Protein AF-A0A383ABH2-F1 (afdb_monomer_lite)

InterPro domains:
  IPR006121 Heavy metal-associated domain, HMA [PF00403] (5-53)
  IPR006121 Heavy metal-associated domain, HMA [PS50846] (1-69)
  IPR006121 Heavy metal-associated domain, HMA [cd00371] (5-62)
  IPR017969 Heavy-metal-associated, conserved site [PS01047] (7-36)
  IPR036163 Heavy metal-associated domain superfamily [SSF55008] (2-62)

Organism: NCBI:txid408172

Sequence (89 aa):
MQAIYKVEGMTCQGCADNIQSGLNNQSFVTKANVSLQESKLTIEADSGIDINSLNSIVTTLGNYKLRPNTTNILSEIINYFTSKKPIVI

Radius of gyration: 17.14 Å; chains: 1; bounding box: 28×44×49 Å

pLDDT: mean 84.85, std 13.09, range [51.97, 95.62]

Structure (mmCIF, N/CA/C/O backbone):
data_AF-A0A383ABH2-F1
#
_entry.id   AF-A0A383ABH2-F1
#
loop_
_atom_site.group_PDB
_atom_site.id
_atom_site.type_symbol
_atom_site.label_atom_id
_atom_site.label_alt_id
_atom_site.label_comp_id
_atom_site.label_asym_id
_atom_site.label_entity_id
_atom_site.label_seq_id
_atom_site.pdbx_PDB_ins_code
_atom_site.Cartn_x
_atom_site.Cartn_y
_atom_site.Cartn_z
_atom_site.occupancy
_atom_site.B_iso_or_equiv
_atom_site.auth_seq_id
_atom_site.auth_comp_id
_atom_site.auth_asym_id
_atom_site.auth_atom_id
_atom_site.pdbx_PDB_model_num
ATOM 1 N N . MET A 1 1 ? 0.274 -11.563 -10.918 1.00 84.75 1 MET A N 1
ATOM 2 C CA . MET A 1 1 ? 1.107 -11.897 -9.736 1.00 84.75 1 MET A CA 1
ATOM 3 C C . MET A 1 1 ? 0.519 -11.217 -8.510 1.00 84.75 1 MET A C 1
ATOM 5 O O . MET A 1 1 ? 0.015 -10.113 -8.654 1.00 84.75 1 MET A O 1
ATOM 9 N N . GLN A 1 2 ? 0.569 -11.848 -7.334 1.00 89.81 2 GLN A N 1
ATOM 10 C CA . GLN A 1 2 ? 0.058 -11.273 -6.082 1.00 89.81 2 GLN A CA 1
ATOM 11 C C . GLN A 1 2 ? 1.200 -11.108 -5.074 1.00 89.81 2 GLN A C 1
ATOM 13 O O . GLN A 1 2 ? 1.969 -12.044 -4.856 1.00 89.81 2 GLN A O 1
ATOM 18 N N . ALA A 1 3 ? 1.298 -9.938 -4.448 1.00 90.88 3 ALA A N 1
ATOM 19 C CA . ALA A 1 3 ? 2.271 -9.630 -3.409 1.00 90.88 3 ALA A CA 1
ATOM 20 C C . ALA A 1 3 ? 1.583 -9.043 -2.173 1.00 90.88 3 ALA A C 1
ATOM 22 O O . ALA A 1 3 ? 0.555 -8.370 -2.268 1.00 90.88 3 ALA A O 1
ATOM 23 N N . ILE A 1 4 ? 2.159 -9.313 -1.002 1.00 92.50 4 ILE A N 1
ATOM 24 C CA . ILE A 1 4 ? 1.630 -8.869 0.286 1.00 92.50 4 ILE A CA 1
ATOM 25 C C . ILE A 1 4 ? 2.701 -8.055 1.008 1.00 92.50 4 ILE A C 1
ATOM 27 O O . ILE A 1 4 ? 3.840 -8.500 1.170 1.00 92.50 4 ILE A O 1
ATOM 31 N N . TYR A 1 5 ? 2.307 -6.883 1.491 1.00 93.12 5 TYR A N 1
ATOM 32 C CA . TYR A 1 5 ? 3.153 -5.951 2.221 1.00 93.12 5 TYR A CA 1
ATOM 33 C C . TYR A 1 5 ? 2.489 -5.556 3.537 1.00 93.12 5 TYR A C 1
ATOM 35 O O . TYR A 1 5 ? 1.265 -5.493 3.642 1.00 93.12 5 TYR A O 1
ATOM 43 N N . LYS A 1 6 ? 3.301 -5.268 4.550 1.00 93.06 6 LYS A N 1
ATOM 44 C CA . LYS A 1 6 ? 2.846 -4.617 5.777 1.00 93.06 6 LYS A CA 1
ATOM 45 C C . LYS A 1 6 ? 2.959 -3.108 5.596 1.00 93.06 6 LYS A C 1
ATOM 47 O O . LYS A 1 6 ? 3.977 -2.633 5.093 1.00 93.06 6 LYS A O 1
ATOM 52 N N . VAL A 1 7 ? 1.935 -2.369 6.003 1.00 92.81 7 VAL A N 1
ATOM 53 C CA . VAL A 1 7 ? 1.918 -0.906 5.895 1.00 92.81 7 VAL A CA 1
ATOM 54 C C . VAL A 1 7 ? 2.129 -0.298 7.277 1.00 92.81 7 VAL A C 1
ATOM 56 O O . VAL A 1 7 ? 1.396 -0.595 8.217 1.00 92.81 7 VAL A O 1
ATOM 59 N N . GLU A 1 8 ? 3.133 0.559 7.403 1.00 91.75 8 GLU A N 1
ATOM 60 C CA . GLU A 1 8 ? 3.421 1.330 8.610 1.00 91.75 8 GLU A CA 1
ATOM 61 C C . GLU A 1 8 ? 2.858 2.754 8.473 1.00 91.75 8 GLU A C 1
ATOM 63 O O . GLU A 1 8 ? 2.951 3.372 7.410 1.00 91.75 8 GLU A O 1
ATOM 68 N N . GLY A 1 9 ? 2.291 3.283 9.562 1.00 87.81 9 GLY A N 1
ATOM 69 C CA . GLY A 1 9 ? 1.808 4.668 9.643 1.00 87.81 9 GLY A CA 1
ATOM 70 C C . GLY A 1 9 ? 0.328 4.884 9.305 1.00 87.81 9 GLY A C 1
ATOM 71 O O . GLY A 1 9 ? -0.153 6.006 9.436 1.00 87.81 9 GLY A O 1
ATOM 72 N N . MET A 1 10 ? -0.424 3.848 8.916 1.00 89.69 10 MET A N 1
ATOM 73 C CA . MET A 1 10 ? -1.883 3.959 8.776 1.00 89.69 10 MET A CA 1
ATOM 74 C C . MET A 1 10 ? -2.552 3.974 10.150 1.00 89.69 10 MET A C 1
ATOM 76 O O . MET A 1 10 ? -2.454 3.008 10.902 1.00 89.69 10 MET A O 1
ATOM 80 N N . THR A 1 11 ? -3.256 5.058 10.465 1.00 88.44 11 THR A N 1
ATOM 81 C CA . THR A 1 11 ? -3.949 5.237 11.753 1.00 88.44 11 THR A CA 1
ATOM 82 C C . THR A 1 11 ? -5.457 5.423 11.605 1.00 88.44 11 THR A C 1
ATOM 84 O O . THR A 1 11 ? -6.171 5.464 12.603 1.00 88.44 11 THR A O 1
ATOM 87 N N . CYS A 1 12 ? -5.958 5.539 10.372 1.00 90.81 12 CYS A N 1
ATOM 88 C CA . CYS A 1 12 ? -7.352 5.852 10.091 1.00 90.81 12 CYS A CA 1
ATOM 89 C C . CYS A 1 12 ? -7.873 5.094 8.863 1.00 90.81 12 CYS A C 1
ATOM 91 O O . CYS A 1 12 ? -7.105 4.800 7.947 1.00 90.81 12 CYS A O 1
ATOM 93 N N . GLN A 1 13 ? -9.178 4.800 8.815 1.00 91.50 13 GLN A N 1
ATOM 94 C CA . GLN A 1 13 ? -9.773 4.091 7.672 1.00 91.50 13 GLN A CA 1
ATOM 95 C C . GLN A 1 13 ? -9.656 4.908 6.380 1.00 91.50 13 GLN A C 1
ATOM 97 O O . GLN A 1 13 ? -9.205 4.382 5.372 1.00 91.50 13 GLN A O 1
ATOM 102 N N . GLY A 1 14 ? -9.907 6.221 6.434 1.00 93.19 14 GLY A N 1
ATOM 103 C CA . GLY A 1 14 ? -9.724 7.091 5.266 1.00 93.19 14 GLY A CA 1
ATOM 104 C C . GLY A 1 14 ? -8.281 7.116 4.737 1.00 93.19 14 GLY A C 1
ATOM 105 O O . GLY A 1 14 ? -8.058 7.278 3.543 1.00 93.19 14 GLY A O 1
ATOM 106 N N . CYS A 1 15 ? -7.293 6.889 5.605 1.00 92.19 15 CYS A N 1
ATOM 107 C CA . CYS A 1 15 ? -5.883 6.782 5.244 1.00 92.19 15 CYS A CA 1
ATOM 108 C C . CYS A 1 15 ? -5.641 5.495 4.439 1.00 92.19 15 CYS A C 1
ATOM 110 O O . CYS A 1 15 ? -4.970 5.520 3.408 1.00 92.19 15 CYS A O 1
ATOM 112 N N . ALA A 1 16 ? -6.226 4.380 4.891 1.00 94.00 16 ALA A N 1
ATOM 113 C CA . ALA A 1 16 ? -6.190 3.106 4.181 1.00 94.00 16 ALA A CA 1
ATOM 114 C C . ALA A 1 16 ? -6.894 3.200 2.817 1.00 94.00 16 ALA A C 1
ATOM 116 O O . ALA A 1 16 ? -6.332 2.769 1.810 1.00 94.00 16 ALA A O 1
ATOM 117 N N . ASP A 1 17 ? -8.065 3.837 2.767 1.00 94.62 17 ASP A N 1
ATOM 118 C CA . ASP A 1 17 ? -8.841 4.017 1.536 1.00 94.62 17 ASP A CA 1
ATOM 119 C C . ASP A 1 17 ? -8.097 4.900 0.517 1.00 94.62 17 ASP A C 1
ATOM 121 O O . ASP A 1 17 ? -8.101 4.610 -0.684 1.00 94.62 17 ASP A O 1
ATOM 125 N N . ASN A 1 18 ? -7.402 5.945 0.986 1.00 94.38 18 ASN A N 1
ATOM 126 C CA . ASN A 1 18 ? -6.569 6.809 0.147 1.00 94.38 18 ASN A CA 1
ATOM 127 C C . ASN A 1 18 ? -5.395 6.036 -0.474 1.00 94.38 18 ASN A C 1
ATOM 129 O O . ASN A 1 18 ? -5.166 6.113 -1.681 1.00 94.38 18 ASN A O 1
ATOM 133 N N . ILE A 1 19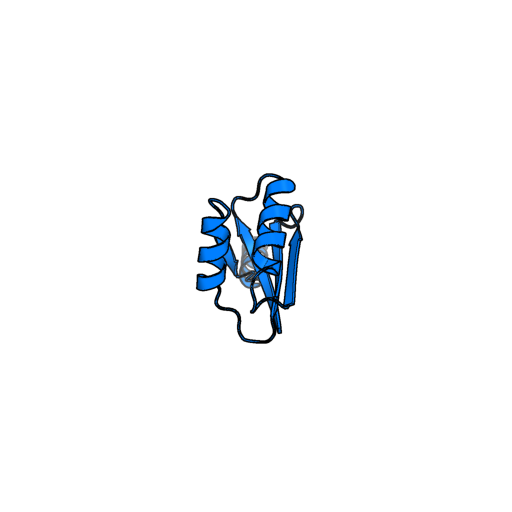 ? -4.685 5.232 0.328 1.00 94.62 19 ILE A N 1
ATOM 134 C CA . ILE A 1 19 ? -3.600 4.370 -0.164 1.00 94.62 19 ILE A CA 1
ATOM 135 C C . ILE A 1 19 ? -4.137 3.357 -1.177 1.00 94.62 19 ILE A C 1
ATOM 137 O O . ILE A 1 19 ? -3.566 3.204 -2.257 1.00 94.62 19 ILE A O 1
ATOM 141 N N . GLN A 1 20 ? -5.250 2.691 -0.859 1.00 95.31 20 GLN A N 1
ATOM 142 C CA . GLN A 1 20 ? -5.876 1.713 -1.744 1.00 95.31 20 GLN A CA 1
ATOM 143 C C . GLN A 1 20 ? -6.246 2.336 -3.095 1.00 95.31 20 GLN A C 1
ATOM 145 O O . GLN A 1 20 ? -5.950 1.766 -4.144 1.00 95.31 20 GLN A O 1
ATOM 150 N N . SER A 1 21 ? -6.870 3.512 -3.081 1.00 94.75 21 SER A N 1
ATOM 151 C CA . SER A 1 21 ? -7.292 4.207 -4.300 1.00 94.75 21 SER A CA 1
ATOM 152 C C . SER A 1 21 ? -6.095 4.700 -5.116 1.00 94.7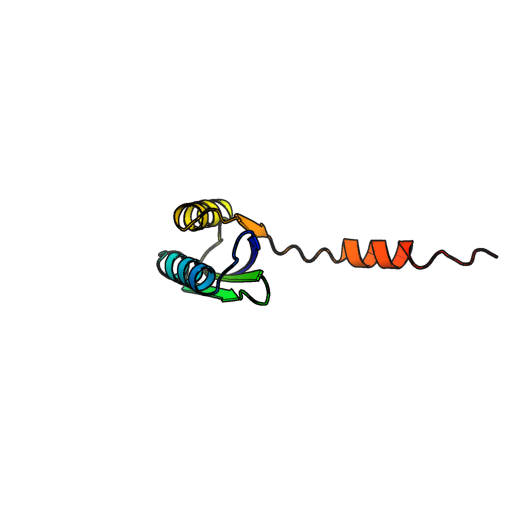5 21 SER A C 1
ATOM 154 O O . SER A 1 21 ? -6.045 4.493 -6.326 1.00 94.75 21 SER A O 1
ATOM 156 N N . GLY A 1 22 ? -5.083 5.282 -4.465 1.00 94.12 22 GLY A N 1
ATOM 157 C CA . GLY A 1 22 ? -3.875 5.765 -5.139 1.00 94.12 22 GLY A CA 1
ATOM 158 C C . GLY A 1 22 ? -3.058 4.656 -5.810 1.00 94.12 22 GLY A C 1
ATOM 159 O O . GLY A 1 22 ? -2.477 4.884 -6.873 1.00 94.12 22 GLY A O 1
ATOM 160 N N . LEU A 1 23 ? -3.057 3.451 -5.230 1.00 93.81 23 LEU A N 1
ATOM 161 C CA . LEU A 1 23 ? -2.419 2.271 -5.814 1.00 93.81 23 LEU A CA 1
ATOM 162 C C . LEU A 1 23 ? -3.250 1.642 -6.937 1.00 93.81 23 LEU A C 1
ATOM 164 O O . LEU A 1 23 ? -2.676 1.273 -7.954 1.00 93.81 23 LEU A O 1
ATOM 168 N N . ASN A 1 24 ? -4.577 1.566 -6.800 1.00 94.56 24 ASN A N 1
ATOM 169 C CA . ASN A 1 24 ? -5.459 1.083 -7.874 1.00 94.56 24 ASN A CA 1
ATOM 170 C C . ASN A 1 24 ? -5.407 1.963 -9.135 1.00 94.56 24 ASN A C 1
ATOM 172 O O . ASN A 1 24 ? -5.677 1.482 -10.227 1.00 94.56 24 ASN A O 1
ATOM 176 N N . ASN A 1 25 ? -5.043 3.240 -8.997 1.00 93.88 25 ASN A N 1
ATOM 177 C CA . ASN A 1 25 ? -4.879 4.156 -10.128 1.00 93.88 25 ASN A CA 1
ATOM 178 C C . ASN A 1 25 ? -3.555 3.968 -10.894 1.00 93.88 25 ASN A C 1
ATOM 180 O O . ASN A 1 25 ? -3.329 4.650 -11.894 1.00 93.88 25 ASN A O 1
ATOM 184 N N . GLN A 1 26 ? -2.653 3.100 -10.429 1.00 92.44 26 GLN A N 1
ATOM 185 C CA . GLN A 1 26 ? -1.379 2.857 -11.103 1.00 92.44 26 GLN A CA 1
ATOM 186 C C . GLN A 1 26 ? -1.559 1.872 -12.255 1.00 92.44 26 GLN A C 1
ATOM 188 O O . GLN A 1 26 ? -2.123 0.799 -12.079 1.00 92.44 26 GLN A O 1
ATOM 193 N N . SER A 1 27 ? -0.999 2.190 -13.422 1.00 89.94 27 SER A N 1
ATOM 194 C CA . SER A 1 27 ? -1.149 1.378 -14.640 1.00 89.94 27 SER A CA 1
ATOM 195 C C . SER A 1 27 ? -0.578 -0.038 -14.539 1.00 89.94 27 SER A C 1
ATOM 197 O O . SER A 1 27 ? -0.981 -0.912 -15.297 1.00 89.94 27 SER A O 1
ATOM 199 N N . PHE A 1 28 ? 0.363 -0.269 -13.624 1.00 89.94 28 PHE A N 1
ATOM 200 C CA . PHE A 1 28 ? 0.972 -1.579 -13.386 1.00 89.94 28 PHE A CA 1
ATOM 201 C C . PHE A 1 28 ? 0.261 -2.386 -12.286 1.00 89.94 28 PHE A C 1
ATOM 203 O O . PHE A 1 28 ? 0.668 -3.511 -12.003 1.00 89.94 28 PHE A O 1
ATOM 210 N N . VAL A 1 29 ? -0.768 -1.824 -11.641 1.00 93.00 29 VAL A N 1
ATOM 211 C CA . VAL A 1 29 ? -1.549 -2.475 -10.583 1.00 93.00 29 VAL A CA 1
ATOM 212 C C . VAL A 1 29 ? -2.905 -2.875 -11.147 1.00 93.00 29 VAL A C 1
ATOM 214 O O . VAL A 1 29 ? -3.704 -2.036 -11.542 1.00 93.00 29 VAL A O 1
ATOM 217 N N . THR A 1 30 ? -3.190 -4.172 -11.134 1.00 94.44 30 THR A N 1
ATOM 218 C CA . THR A 1 30 ? -4.494 -4.722 -11.519 1.00 94.44 30 THR A CA 1
ATOM 219 C C . THR A 1 30 ? -5.506 -4.535 -10.390 1.00 94.44 30 THR A C 1
ATOM 221 O O . THR A 1 30 ? -6.679 -4.252 -10.631 1.00 94.44 30 THR A O 1
ATOM 224 N N . LYS A 1 31 ? -5.060 -4.717 -9.139 1.00 94.75 31 LYS A N 1
ATOM 225 C CA . LYS A 1 31 ? -5.900 -4.571 -7.948 1.00 94.75 31 LYS A CA 1
ATOM 226 C C . LYS A 1 31 ? -5.059 -4.322 -6.702 1.00 94.75 31 LYS A C 1
ATOM 228 O O . LYS A 1 31 ? -4.091 -5.026 -6.448 1.00 94.75 31 LYS A O 1
ATOM 233 N N . ALA A 1 32 ? -5.471 -3.376 -5.873 1.00 95.31 32 ALA A N 1
ATOM 234 C CA . ALA A 1 32 ? -4.922 -3.125 -4.549 1.00 95.31 32 ALA A CA 1
ATOM 235 C C . ALA A 1 32 ? -6.034 -3.216 -3.501 1.00 95.31 32 ALA A C 1
ATOM 237 O O . ALA A 1 32 ? -7.122 -2.663 -3.681 1.00 95.31 32 ALA A O 1
ATOM 238 N N . ASN A 1 33 ? -5.746 -3.903 -2.398 1.00 95.62 33 ASN A N 1
ATOM 239 C CA . ASN A 1 33 ? -6.620 -4.012 -1.235 1.00 95.62 33 ASN A CA 1
ATOM 240 C C . ASN A 1 33 ? -5.818 -3.731 0.039 1.00 95.62 33 ASN A C 1
ATOM 242 O O . ASN A 1 33 ? -4.779 -4.357 0.269 1.00 95.62 33 ASN A O 1
ATOM 246 N N . VAL A 1 34 ? -6.303 -2.801 0.856 1.00 94.94 34 VAL A N 1
ATOM 247 C CA . VAL A 1 34 ? -5.698 -2.426 2.133 1.00 94.94 34 VAL A CA 1
ATOM 248 C C . VAL A 1 34 ? -6.635 -2.806 3.274 1.00 94.94 34 VAL A C 1
ATOM 250 O O . VAL A 1 34 ? -7.774 -2.357 3.339 1.00 94.94 34 VAL A O 1
ATOM 253 N N . SER A 1 35 ? -6.123 -3.577 4.230 1.00 93.00 35 SER A N 1
ATOM 254 C CA . SER A 1 35 ? -6.803 -3.868 5.489 1.00 93.00 35 SER A CA 1
ATOM 255 C C . SER A 1 35 ? -6.144 -3.090 6.622 1.00 93.00 35 SER A C 1
ATOM 257 O O . SER A 1 35 ? -4.977 -3.322 6.953 1.00 93.00 35 SER A O 1
ATOM 259 N N . LEU A 1 36 ? -6.902 -2.184 7.247 1.00 91.75 36 LEU A N 1
ATOM 260 C CA . LEU A 1 36 ? -6.457 -1.477 8.448 1.00 91.75 36 LEU A CA 1
ATOM 261 C C . LEU A 1 36 ? -6.346 -2.438 9.639 1.00 91.75 36 LEU A C 1
ATOM 263 O O . LEU A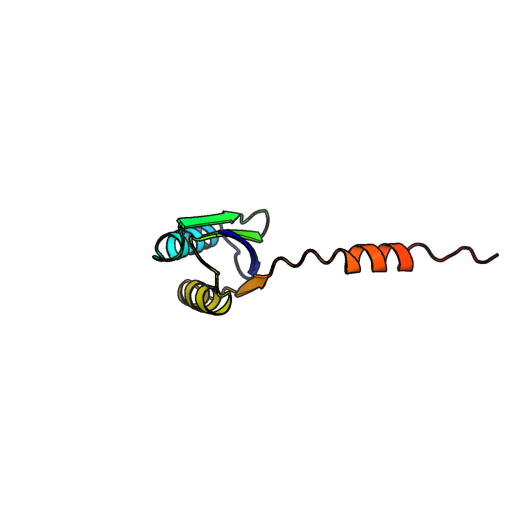 1 36 ? -5.382 -2.365 10.397 1.00 91.75 36 LEU A O 1
ATOM 267 N N . GLN A 1 37 ? -7.292 -3.373 9.764 1.00 90.88 37 GLN A N 1
ATOM 268 C CA . GLN A 1 37 ? -7.344 -4.348 10.857 1.00 90.88 37 GLN A CA 1
ATOM 269 C C . GLN A 1 37 ? -6.109 -5.257 10.859 1.00 90.88 37 GLN A C 1
ATOM 271 O O . GLN A 1 37 ? -5.534 -5.505 11.914 1.00 90.88 37 GLN A O 1
ATOM 276 N N . GLU A 1 38 ? -5.666 -5.708 9.681 1.00 89.81 38 GLU A N 1
ATOM 277 C CA . GLU A 1 38 ? -4.454 -6.527 9.536 1.00 89.81 38 GLU A CA 1
ATOM 278 C C . GLU A 1 38 ? -3.176 -5.694 9.334 1.00 89.81 38 GLU A C 1
ATOM 280 O O . GLU A 1 38 ? -2.078 -6.250 9.295 1.00 89.81 38 GLU A O 1
ATOM 285 N N . SER A 1 39 ? -3.291 -4.367 9.180 1.00 91.25 39 SER A N 1
ATOM 286 C CA . SER A 1 39 ? -2.184 -3.482 8.773 1.00 91.25 39 SER A CA 1
ATOM 287 C C . SER A 1 39 ? -1.449 -3.992 7.522 1.00 91.25 39 SER A C 1
ATOM 289 O O . SER A 1 39 ? -0.216 -3.964 7.428 1.00 91.25 39 SER A O 1
ATOM 291 N N . LYS A 1 40 ? -2.222 -4.499 6.559 1.00 92.81 40 LYS A N 1
ATOM 292 C CA . LYS A 1 40 ? -1.729 -5.280 5.423 1.00 92.81 40 LYS A CA 1
ATOM 293 C C . LYS A 1 40 ? -2.254 -4.733 4.105 1.00 92.81 40 LYS A C 1
ATOM 295 O O . LYS A 1 40 ? -3.418 -4.367 3.988 1.00 92.81 40 LYS A O 1
ATOM 300 N N . LEU A 1 41 ? -1.385 -4.730 3.104 1.00 94.31 41 LEU A N 1
ATOM 301 C CA . LEU A 1 41 ? -1.659 -4.354 1.726 1.00 94.31 41 LEU A CA 1
ATOM 302 C C . LEU A 1 41 ? -1.437 -5.573 0.833 1.00 94.31 41 LEU A C 1
ATOM 304 O O . LEU A 1 41 ? -0.375 -6.191 0.864 1.00 94.31 41 LEU A O 1
ATOM 308 N N . THR A 1 42 ? -2.440 -5.901 0.032 1.00 94.44 42 THR A N 1
ATOM 309 C CA . THR A 1 42 ? -2.376 -6.943 -0.992 1.00 94.44 42 THR A CA 1
ATOM 310 C C . THR A 1 42 ? -2.456 -6.277 -2.355 1.00 94.44 42 THR A C 1
ATOM 312 O O . THR A 1 42 ? -3.390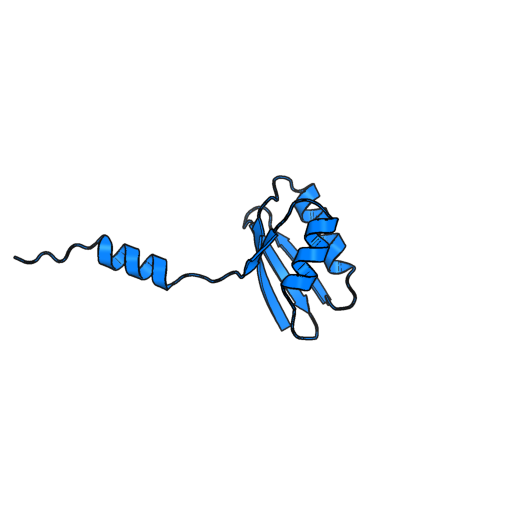 -5.518 -2.607 1.00 94.44 42 THR A O 1
ATOM 315 N N . ILE A 1 43 ? -1.477 -6.544 -3.217 1.00 94.00 43 ILE A N 1
ATOM 316 C CA . ILE A 1 43 ? -1.410 -6.005 -4.577 1.00 94.00 43 ILE A CA 1
ATOM 317 C C . ILE A 1 43 ? -1.390 -7.158 -5.568 1.00 94.00 43 ILE A C 1
ATOM 319 O O . ILE A 1 43 ? -0.601 -8.092 -5.432 1.00 94.00 43 ILE A O 1
ATOM 323 N N . GLU A 1 44 ? -2.229 -7.050 -6.584 1.00 93.56 44 GLU A N 1
ATOM 324 C CA . GLU A 1 44 ? -2.219 -7.854 -7.793 1.00 93.56 44 GLU A CA 1
ATOM 325 C C . GLU A 1 44 ? -1.708 -6.981 -8.947 1.00 93.56 44 GLU A C 1
ATOM 327 O O . GLU A 1 44 ? -2.180 -5.859 -9.138 1.00 93.56 44 GLU A O 1
ATOM 332 N N . ALA A 1 45 ? -0.722 -7.483 -9.686 1.00 91.12 45 ALA A N 1
ATOM 333 C CA . ALA A 1 45 ? -0.090 -6.805 -10.816 1.00 91.12 45 ALA A CA 1
ATOM 334 C C . ALA A 1 45 ? 0.222 -7.797 -11.939 1.00 91.12 45 ALA A C 1
ATOM 336 O O . ALA A 1 45 ? 0.459 -8.982 -11.678 1.00 91.12 45 ALA A O 1
ATOM 337 N N . ASP A 1 46 ? 0.290 -7.313 -13.174 1.00 85.19 46 ASP A N 1
ATOM 338 C CA . ASP A 1 46 ? 0.565 -8.161 -14.340 1.00 85.19 46 ASP A CA 1
ATOM 339 C C . ASP A 1 46 ? 2.035 -8.610 -14.416 1.00 85.19 46 ASP A C 1
ATOM 341 O O . ASP A 1 46 ? 2.330 -9.698 -14.913 1.00 85.19 46 ASP A O 1
ATOM 345 N N . SER A 1 47 ? 2.960 -7.822 -13.859 1.00 87.00 47 SER A N 1
ATOM 346 C CA . SER A 1 47 ? 4.404 -8.086 -13.860 1.00 87.00 47 SER A CA 1
ATOM 347 C C . SER A 1 47 ? 5.018 -8.047 -12.455 1.00 87.00 47 SER A C 1
ATOM 349 O O . SER A 1 47 ? 4.326 -7.880 -11.450 1.00 87.00 47 SER A O 1
ATOM 351 N N . GLY A 1 48 ? 6.344 -8.202 -12.378 1.00 83.31 48 GLY A N 1
ATOM 352 C CA . GLY A 1 48 ? 7.090 -8.031 -11.133 1.00 83.31 48 GLY A CA 1
ATOM 353 C C . GLY A 1 48 ? 6.857 -6.648 -10.517 1.00 83.31 48 GLY A C 1
ATOM 354 O O . GLY A 1 48 ? 6.863 -5.639 -11.221 1.00 83.31 48 GLY A O 1
ATOM 355 N N . ILE A 1 49 ? 6.642 -6.624 -9.202 1.00 85.62 49 ILE A N 1
ATOM 356 C CA . ILE A 1 49 ? 6.362 -5.416 -8.425 1.00 85.62 49 ILE A CA 1
ATOM 357 C C . ILE A 1 49 ? 7.653 -4.971 -7.733 1.00 85.62 49 ILE A C 1
ATOM 359 O O . ILE A 1 49 ? 8.186 -5.705 -6.897 1.00 85.62 49 ILE A O 1
ATOM 363 N N . ASP A 1 50 ? 8.130 -3.762 -8.036 1.00 89.25 50 ASP A N 1
ATOM 364 C CA . ASP A 1 50 ? 9.210 -3.137 -7.270 1.00 89.25 50 ASP A CA 1
ATOM 365 C C . ASP A 1 50 ? 8.644 -2.412 -6.041 1.00 89.25 50 ASP A C 1
ATOM 367 O O . ASP A 1 50 ? 7.855 -1.466 -6.135 1.00 89.25 50 ASP A O 1
ATOM 371 N N . ILE A 1 51 ? 9.077 -2.853 -4.861 1.00 89.44 51 ILE A N 1
ATOM 372 C CA . ILE A 1 51 ? 8.680 -2.259 -3.585 1.00 89.44 51 ILE A CA 1
ATOM 373 C C . ILE A 1 51 ? 9.144 -0.800 -3.459 1.00 89.44 51 ILE A C 1
ATOM 375 O O . ILE A 1 51 ? 8.501 -0.024 -2.752 1.00 89.44 51 ILE A O 1
ATOM 379 N N . ASN A 1 52 ? 10.229 -0.400 -4.132 1.00 91.56 52 ASN A N 1
ATOM 380 C CA . ASN A 1 52 ? 10.716 0.978 -4.074 1.00 91.56 52 ASN A CA 1
ATOM 381 C C . ASN A 1 52 ? 9.745 1.932 -4.775 1.00 91.56 52 ASN A C 1
ATOM 383 O O . ASN A 1 52 ? 9.368 2.947 -4.192 1.00 91.56 52 ASN A O 1
ATOM 387 N N . SER A 1 53 ? 9.266 1.566 -5.968 1.00 91.44 53 SER A N 1
ATOM 388 C CA . SER A 1 53 ? 8.255 2.343 -6.695 1.00 91.44 53 SER A CA 1
ATOM 389 C C . SER A 1 53 ? 6.962 2.485 -5.893 1.00 91.44 53 SER A C 1
ATOM 391 O O . SER A 1 53 ? 6.421 3.585 -5.777 1.00 91.44 53 SER A O 1
ATOM 393 N N . LEU A 1 54 ? 6.495 1.396 -5.271 1.00 92.25 54 LEU A N 1
ATOM 394 C CA . LEU A 1 54 ? 5.323 1.443 -4.395 1.00 92.25 54 LEU A CA 1
ATOM 395 C C . LEU A 1 54 ? 5.537 2.364 -3.189 1.00 92.25 54 LEU A C 1
ATOM 397 O O . LEU A 1 54 ? 4.653 3.153 -2.855 1.00 92.25 54 LEU A O 1
ATOM 401 N N . ASN A 1 55 ? 6.710 2.289 -2.552 1.00 94.00 55 ASN A N 1
ATOM 402 C CA . ASN A 1 55 ? 7.063 3.154 -1.429 1.00 94.00 55 ASN A CA 1
ATOM 403 C C . ASN A 1 55 ? 7.033 4.638 -1.815 1.00 94.00 55 ASN A C 1
ATOM 405 O O . ASN A 1 55 ? 6.503 5.447 -1.054 1.00 94.00 55 ASN A O 1
ATOM 409 N N . SER A 1 56 ? 7.528 5.005 -2.999 1.00 93.75 56 SER A N 1
ATOM 410 C CA . SER A 1 56 ? 7.466 6.386 -3.498 1.00 93.75 56 SER A CA 1
ATOM 411 C C . SER A 1 56 ? 6.030 6.892 -3.655 1.00 93.75 56 SER A C 1
ATOM 413 O O . SER A 1 56 ? 5.726 8.028 -3.283 1.00 93.75 56 SER A O 1
ATOM 415 N N . ILE A 1 57 ? 5.130 6.041 -4.154 1.00 93.19 57 ILE A N 1
ATOM 416 C CA . ILE A 1 57 ? 3.715 6.385 -4.327 1.00 93.19 57 ILE A CA 1
ATOM 417 C C . ILE A 1 57 ? 3.051 6.593 -2.968 1.00 93.19 57 ILE A C 1
ATOM 419 O O . ILE A 1 57 ? 2.472 7.651 -2.728 1.00 93.19 57 ILE A O 1
ATOM 423 N N . VAL A 1 58 ? 3.174 5.635 -2.043 1.00 93.31 58 VAL A N 1
ATOM 424 C CA . VAL A 1 58 ? 2.530 5.776 -0.727 1.00 93.31 58 VAL A CA 1
ATOM 425 C C . VAL A 1 58 ? 3.119 6.930 0.084 1.00 93.31 58 VAL A C 1
ATOM 427 O O . VAL A 1 58 ? 2.368 7.578 0.802 1.00 93.31 58 VAL A O 1
ATOM 430 N N . THR A 1 59 ? 4.409 7.247 -0.090 1.00 92.69 59 THR A N 1
ATOM 431 C CA . THR A 1 59 ? 5.057 8.411 0.546 1.00 92.69 59 THR A CA 1
ATOM 432 C C . THR A 1 59 ? 4.476 9.736 0.033 1.00 92.69 59 THR A C 1
ATOM 434 O O . THR A 1 59 ? 4.411 10.727 0.756 1.00 92.69 59 THR A O 1
ATOM 437 N N . THR A 1 60 ? 4.024 9.762 -1.223 1.00 92.88 60 THR A N 1
ATOM 438 C CA . THR A 1 60 ? 3.368 10.937 -1.818 1.00 92.88 60 THR A CA 1
ATOM 439 C C . THR A 1 60 ? 1.935 11.099 -1.303 1.00 92.88 60 THR A C 1
ATOM 441 O O . THR A 1 60 ? 1.455 12.217 -1.147 1.00 92.88 60 THR A O 1
ATOM 444 N N . LEU A 1 61 ? 1.256 9.989 -0.998 1.00 91.50 61 LEU A N 1
ATOM 445 C CA . LEU A 1 61 ? -0.091 9.985 -0.412 1.00 91.50 61 LEU A CA 1
ATOM 446 C C . LEU A 1 61 ? -0.086 10.328 1.090 1.00 91.50 61 LEU A C 1
ATOM 448 O O . LEU A 1 61 ? -1.125 10.699 1.636 1.00 91.50 61 LEU A O 1
ATOM 452 N N . GLY A 1 62 ? 1.064 10.199 1.756 1.00 88.75 62 GLY A N 1
ATOM 453 C CA . GLY A 1 62 ? 1.272 10.533 3.164 1.00 88.75 62 GLY A CA 1
ATOM 454 C C . GLY A 1 62 ? 2.577 9.945 3.708 1.00 88.75 62 GLY A C 1
ATOM 455 O O . GLY A 1 62 ? 3.334 9.307 2.993 1.00 88.75 62 GLY A O 1
ATOM 456 N N . ASN A 1 63 ? 2.867 10.124 4.997 1.00 89.50 63 ASN A N 1
ATOM 457 C CA . ASN A 1 63 ? 4.109 9.627 5.610 1.00 89.50 63 ASN A CA 1
ATOM 458 C C . ASN A 1 63 ? 4.027 8.119 5.954 1.00 89.50 63 ASN A C 1
ATOM 460 O O . ASN A 1 63 ? 4.098 7.735 7.123 1.00 89.50 63 ASN A O 1
ATOM 464 N N . TYR A 1 64 ? 3.811 7.274 4.940 1.00 92.44 64 TYR A N 1
ATOM 465 C CA . TYR A 1 64 ? 3.627 5.822 5.066 1.00 92.44 64 TYR A CA 1
ATOM 466 C C . TYR A 1 64 ? 4.836 5.041 4.548 1.00 92.44 64 TYR A C 1
ATOM 468 O O . TYR A 1 64 ? 5.568 5.515 3.680 1.00 92.44 64 TYR A O 1
ATOM 476 N N . LYS A 1 65 ? 5.028 3.814 5.049 1.00 92.75 65 LYS A N 1
ATOM 477 C CA . LYS A 1 65 ? 6.102 2.913 4.592 1.00 92.75 65 LYS A CA 1
ATOM 478 C C . LYS A 1 65 ? 5.598 1.491 4.388 1.00 92.75 65 LYS A C 1
ATOM 480 O O . LYS A 1 65 ? 4.885 0.952 5.229 1.00 92.75 65 LYS A O 1
ATOM 485 N N . LEU A 1 66 ? 6.010 0.866 3.290 1.00 93.12 66 LEU A N 1
ATOM 486 C CA . LEU A 1 66 ? 5.745 -0.535 2.986 1.00 93.12 66 LEU A CA 1
ATOM 487 C C . LEU A 1 66 ? 6.937 -1.398 3.387 1.00 93.12 66 LEU A C 1
ATOM 489 O O . LEU A 1 66 ? 8.077 -1.154 2.982 1.00 93.12 66 LEU A O 1
ATOM 493 N N . ARG A 1 67 ? 6.651 -2.453 4.145 1.00 90.31 67 ARG A N 1
ATOM 494 C CA . ARG A 1 67 ? 7.586 -3.528 4.472 1.00 90.31 67 ARG A CA 1
ATOM 495 C C . ARG A 1 67 ? 7.173 -4.804 3.742 1.00 90.31 67 ARG A C 1
ATOM 497 O O . ARG A 1 67 ? 5.975 -5.084 3.658 1.00 90.31 67 ARG A O 1
ATOM 504 N N . PRO A 1 68 ? 8.121 -5.615 3.250 1.00 87.00 68 PRO A N 1
ATOM 505 C CA . PRO A 1 68 ? 7.788 -6.944 2.755 1.00 87.00 68 PRO A CA 1
ATOM 506 C C . PRO A 1 68 ? 7.145 -7.757 3.884 1.00 87.00 68 PRO A C 1
ATOM 508 O O . PRO A 1 68 ? 7.622 -7.729 5.020 1.00 87.00 68 PRO A O 1
ATOM 511 N N . ASN A 1 69 ? 6.059 -8.474 3.587 1.00 78.00 69 ASN A N 1
ATOM 512 C CA . ASN A 1 69 ? 5.467 -9.406 4.542 1.00 78.00 69 ASN A CA 1
ATOM 513 C C . ASN A 1 69 ? 6.323 -10.681 4.616 1.00 78.00 69 ASN A C 1
ATOM 515 O O . ASN A 1 69 ? 5.950 -11.734 4.110 1.00 78.00 69 ASN A O 1
ATOM 519 N N . THR A 1 70 ? 7.516 -10.581 5.201 1.00 59.72 70 THR A N 1
ATOM 520 C CA . THR A 1 70 ? 8.307 -11.746 5.596 1.00 59.72 70 THR A CA 1
ATOM 521 C C . THR A 1 70 ? 7.689 -12.317 6.861 1.00 59.72 70 THR A C 1
ATOM 523 O O . THR A 1 70 ? 7.930 -11.818 7.961 1.00 59.72 70 THR A O 1
ATOM 526 N N . THR A 1 71 ? 6.872 -13.357 6.719 1.00 51.97 71 THR A N 1
ATOM 527 C CA . THR A 1 71 ? 6.464 -14.194 7.848 1.00 51.97 71 THR A CA 1
ATOM 528 C C . THR A 1 71 ? 7.735 -14.841 8.404 1.00 51.97 71 THR A C 1
ATOM 530 O O . THR A 1 71 ? 8.258 -15.794 7.832 1.00 51.97 71 THR A O 1
ATOM 533 N N . ASN A 1 72 ? 8.305 -14.271 9.469 1.00 54.41 72 ASN A N 1
ATOM 534 C CA . ASN A 1 72 ? 9.478 -14.820 10.149 1.00 54.41 72 ASN A CA 1
ATOM 535 C C . ASN A 1 72 ? 9.071 -16.083 10.920 1.00 54.41 72 ASN A C 1
ATOM 537 O O . ASN A 1 72 ? 8.988 -16.085 12.148 1.00 54.41 72 ASN A O 1
ATOM 541 N N . ILE A 1 73 ? 8.873 -17.186 10.199 1.00 59.84 73 ILE A N 1
ATOM 542 C CA . ILE A 1 73 ? 8.710 -18.520 10.793 1.00 59.84 73 ILE A CA 1
ATOM 543 C C . ILE A 1 73 ? 9.908 -18.826 11.717 1.00 59.84 73 ILE A C 1
ATOM 545 O O . ILE A 1 73 ? 9.761 -19.424 12.778 1.00 59.84 73 ILE A O 1
ATOM 549 N N . LEU A 1 74 ? 11.090 -18.294 11.390 1.00 61.91 74 LEU A N 1
ATOM 550 C CA . LEU A 1 74 ? 12.294 -18.389 12.217 1.00 61.91 74 LEU A CA 1
ATOM 551 C C . LEU A 1 74 ? 12.146 -17.735 13.602 1.00 61.91 74 LEU A C 1
ATOM 553 O O . LEU A 1 74 ? 12.671 -18.277 14.569 1.00 61.91 74 LEU A O 1
ATOM 557 N N . SER A 1 75 ? 11.427 -16.613 13.744 1.00 62.50 75 SER A N 1
ATOM 558 C CA . SER A 1 75 ? 11.278 -15.958 15.056 1.00 62.50 75 SER A CA 1
ATOM 559 C C . SER A 1 75 ? 10.334 -16.706 15.996 1.00 62.50 75 SER A C 1
ATOM 561 O O . SER A 1 75 ? 10.586 -16.760 17.198 1.00 62.50 75 SER A O 1
ATOM 563 N N . GLU A 1 76 ? 9.289 -17.340 15.457 1.00 62.50 76 GLU A N 1
ATOM 564 C CA . GLU A 1 76 ? 8.396 -18.200 16.243 1.00 62.50 76 GLU A CA 1
ATOM 565 C C . GLU A 1 76 ? 9.116 -19.480 16.681 1.00 62.50 76 GLU A C 1
ATOM 567 O O . GLU A 1 76 ? 9.021 -19.878 17.843 1.00 62.50 76 GLU A O 1
ATOM 572 N N . ILE A 1 77 ? 9.924 -20.065 15.789 1.00 66.25 77 ILE A N 1
ATOM 573 C CA . ILE A 1 77 ? 10.758 -21.234 16.085 1.00 66.25 77 ILE A CA 1
ATOM 574 C C . ILE A 1 77 ? 11.810 -20.913 17.161 1.00 66.25 77 ILE A C 1
ATOM 576 O O . ILE A 1 77 ? 11.947 -21.663 18.126 1.00 66.25 77 ILE A O 1
ATOM 580 N N . ILE A 1 78 ? 12.534 -19.794 17.047 1.00 65.06 78 ILE A N 1
ATOM 581 C CA . ILE A 1 78 ? 13.556 -19.404 18.033 1.00 65.06 78 ILE A CA 1
ATOM 582 C C . ILE A 1 78 ? 12.918 -19.146 19.401 1.00 65.06 78 ILE A C 1
ATOM 584 O O . ILE A 1 78 ? 13.438 -19.626 20.408 1.00 65.06 78 ILE A O 1
ATOM 588 N N . ASN A 1 79 ? 11.772 -18.461 19.461 1.00 65.94 79 ASN A N 1
ATOM 589 C CA . ASN A 1 79 ? 11.061 -18.248 20.724 1.00 65.94 79 ASN A CA 1
ATOM 590 C C . ASN A 1 79 ? 10.546 -19.562 21.325 1.00 65.94 79 ASN A C 1
ATOM 592 O O . ASN A 1 79 ? 10.645 -19.746 22.537 1.00 65.94 79 ASN A O 1
ATOM 596 N N . TYR A 1 80 ? 10.067 -20.500 20.504 1.00 66.00 80 TYR A N 1
ATOM 597 C CA . TYR A 1 80 ? 9.682 -21.838 20.956 1.00 66.00 80 TYR A CA 1
ATOM 598 C C . TYR A 1 80 ? 10.865 -22.597 21.579 1.00 66.00 80 TYR A C 1
ATOM 600 O O . TYR A 1 80 ? 10.749 -23.111 22.695 1.00 66.00 80 TYR A O 1
ATOM 608 N N . PHE A 1 81 ? 12.019 -22.617 20.904 1.00 69.50 81 PHE A N 1
ATOM 609 C CA . PHE A 1 81 ? 13.228 -23.282 21.404 1.00 69.50 81 PHE A CA 1
ATOM 610 C C . PHE A 1 81 ? 13.841 -22.580 22.623 1.00 69.50 81 PHE A C 1
ATOM 612 O O . PHE A 1 81 ? 14.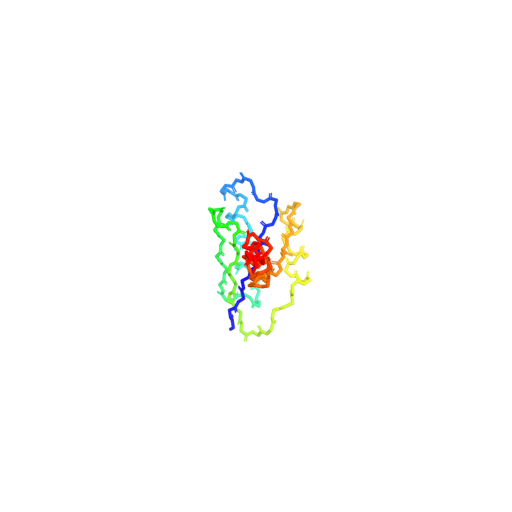364 -23.246 23.510 1.00 69.50 81 PHE A O 1
ATOM 619 N N . THR A 1 82 ? 13.743 -21.252 22.708 1.00 64.56 82 THR A N 1
ATOM 620 C CA . THR A 1 82 ? 14.268 -20.479 23.847 1.00 64.56 82 THR A CA 1
ATOM 621 C C . THR A 1 82 ? 13.353 -20.588 25.073 1.00 64.56 82 THR A C 1
ATOM 623 O O . THR A 1 82 ? 13.833 -20.637 26.203 1.00 64.56 82 THR A O 1
ATOM 626 N N . SER A 1 83 ? 12.032 -20.659 24.868 1.00 66.56 83 SER A N 1
ATOM 627 C CA . SER A 1 83 ? 11.039 -20.771 25.945 1.00 66.56 83 SER A CA 1
ATOM 628 C C . SER A 1 83 ? 11.011 -22.164 26.577 1.00 66.56 83 SER A C 1
ATOM 630 O O . SER A 1 83 ? 10.880 -22.290 27.796 1.00 66.56 83 SER A O 1
ATOM 632 N N . LYS A 1 84 ? 11.183 -23.225 25.782 1.00 66.81 84 LYS A N 1
ATOM 633 C CA . LYS A 1 84 ? 11.310 -24.589 26.301 1.00 66.81 84 LYS A CA 1
ATOM 634 C C . LYS A 1 84 ? 12.770 -24.880 26.635 1.00 66.81 84 LYS A C 1
ATOM 636 O O . LYS A 1 84 ? 13.454 -25.589 25.904 1.00 66.81 84 LYS A O 1
ATOM 641 N N . LYS A 1 85 ? 13.232 -24.341 27.769 1.00 60.53 85 LYS A N 1
ATOM 642 C CA . LYS A 1 85 ? 14.496 -24.750 28.399 1.00 60.53 85 LYS A CA 1
ATOM 643 C C . LYS A 1 85 ? 14.521 -26.288 28.436 1.00 60.53 85 LYS A C 1
ATOM 645 O O . LYS A 1 85 ? 13.586 -26.863 29.002 1.00 60.53 85 LYS A O 1
ATOM 650 N N . PRO A 1 86 ? 15.511 -26.972 27.831 1.00 60.06 86 PRO A N 1
ATOM 651 C CA . PRO A 1 86 ? 15.603 -28.411 27.982 1.00 60.06 86 PRO A CA 1
ATOM 652 C C . PRO A 1 86 ? 15.746 -28.676 29.478 1.00 60.06 86 PRO A C 1
ATOM 654 O O . PRO A 1 86 ? 16.598 -28.082 30.145 1.00 60.06 86 PRO A O 1
ATOM 657 N N . ILE A 1 87 ? 14.859 -29.508 30.019 1.00 59.53 87 ILE A N 1
ATOM 658 C CA . ILE A 1 87 ? 15.049 -30.098 31.338 1.00 59.53 87 ILE A CA 1
ATOM 659 C C . ILE A 1 87 ? 16.238 -31.040 31.161 1.00 59.53 87 ILE A C 1
ATOM 661 O O 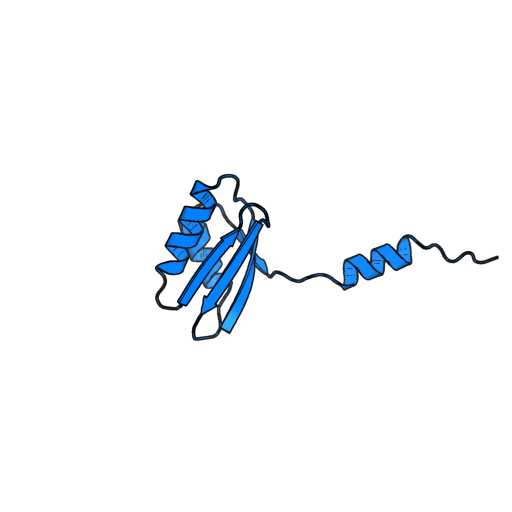. ILE A 1 87 ? 16.081 -32.198 30.796 1.00 59.53 87 ILE A O 1
ATOM 665 N N . VAL A 1 88 ? 17.440 -30.487 31.294 1.00 52.94 88 VAL A N 1
ATOM 666 C CA . VAL A 1 88 ? 18.657 -31.267 31.461 1.00 52.94 88 VAL A CA 1
ATOM 667 C C . VAL A 1 88 ? 18.692 -31.597 32.947 1.00 52.94 88 VAL A C 1
ATOM 669 O O . VAL A 1 88 ? 19.167 -30.797 33.754 1.00 52.94 88 VAL A O 1
ATOM 672 N N . ILE A 1 89 ? 18.047 -32.707 33.301 1.00 53.41 89 ILE A N 1
ATOM 673 C CA . ILE A 1 89 ? 18.379 -33.475 34.503 1.00 53.41 89 ILE A CA 1
ATOM 674 C C . ILE A 1 89 ? 19.312 -34.583 34.030 1.00 53.41 89 ILE A C 1
ATOM 676 O O . ILE A 1 89 ? 18.973 -35.200 32.993 1.00 53.41 89 ILE A O 1
#

Foldseek 3Di:
DKFKWAKPDDDDPVLQVLLQVLQCPDPQWVGWDADPVRSMIMTDGPDDDDLVVSQVSSVVSHVMHIGGPPPPPVVVVVCVVVVCDPPPD

Secondary structure (DSSP, 8-state):
-EEEEEEES--SHHHHHHHHHHHHTSTTEEEEEEETTTTEEEEEESSPPPHHHHHHHHHHHSS-EEEE----HHHHHHHHHHHS-----